Protein AF-A0AAD6L552-F1 (afdb_monomer_lite)

Secondary structure (DSSP, 8-state):
-----S---EEEEEEE-SSTT-EEEEEEEGGG---BS--HHHHHHHHHTTTTT--SS--B--S------TTS---

InterPro domains:
  IPR007462 Protein CONTINUOUS VASCULAR RING 1-like [PTHR31876] (2-62)

pLDDT: mean 82.23, std 17.82, range [40.03, 97.12]

Sequence (75 aa):
MQNYSGDEELCCVYVPTNHLYIGDIFLVNTKDVIRPNLSVREGIEIVVSGGMSMPQVLSTLDSSISVDRSRSERS

Structure (mmCIF, N/CA/C/O backbone):
data_AF-A0AAD6L552-F1
#
_entry.id   AF-A0AAD6L552-F1
#
loop_
_atom_site.group_PDB
_atom_site.id
_atom_site.type_symbol
_atom_site.label_atom_id
_atom_site.label_alt_id
_atom_site.label_comp_id
_atom_site.label_asym_id
_atom_site.label_entity_id
_atom_site.label_seq_id
_atom_site.pdbx_PDB_ins_code
_atom_site.Cartn_x
_atom_site.Cartn_y
_atom_site.Cartn_z
_atom_site.occupancy
_atom_site.B_iso_or_equiv
_atom_site.auth_seq_id
_atom_site.auth_comp_id
_atom_site.auth_asym_id
_atom_site.auth_atom_id
_atom_site.pdbx_PDB_model_num
ATOM 1 N N . MET A 1 1 ? -27.221 -15.735 15.564 1.00 40.03 1 MET A N 1
ATOM 2 C CA . MET A 1 1 ? -27.579 -14.351 15.934 1.00 40.03 1 MET A CA 1
ATOM 3 C C . MET A 1 1 ? -26.718 -13.425 15.097 1.00 40.03 1 MET A C 1
ATOM 5 O O . MET A 1 1 ? -25.521 -13.376 15.334 1.00 40.03 1 MET A O 1
ATOM 9 N N . GLN A 1 2 ? -27.282 -12.776 14.078 1.00 51.47 2 GLN A N 1
ATOM 10 C CA . GLN A 1 2 ? -26.609 -11.652 13.428 1.00 51.47 2 GLN A CA 1
ATOM 11 C C . GLN A 1 2 ? -26.907 -10.421 14.283 1.00 51.47 2 GLN A C 1
ATOM 13 O O . GLN A 1 2 ? -28.051 -9.977 14.349 1.00 51.47 2 GLN A O 1
ATOM 18 N N . ASN A 1 3 ? -25.903 -9.935 15.011 1.00 56.00 3 ASN A N 1
ATOM 19 C CA . ASN A 1 3 ? -25.977 -8.609 15.608 1.00 56.00 3 ASN A CA 1
ATOM 20 C C . ASN A 1 3 ? -25.947 -7.614 14.449 1.00 56.00 3 ASN A C 1
ATOM 22 O O . ASN A 1 3 ? -24.926 -7.498 13.779 1.00 56.00 3 ASN A O 1
ATOM 26 N N . TYR A 1 4 ? -27.052 -6.912 14.209 1.00 58.34 4 TYR A N 1
ATOM 27 C CA . TYR A 1 4 ? -27.048 -5.709 13.384 1.00 58.34 4 TYR A CA 1
ATOM 28 C C . TYR A 1 4 ? -26.354 -4.597 14.181 1.00 58.34 4 TYR A C 1
ATOM 30 O O . TYR A 1 4 ? -26.994 -3.722 14.760 1.00 58.34 4 TYR A O 1
ATOM 38 N N . SER A 1 5 ? -25.029 -4.676 14.289 1.00 62.16 5 SER A N 1
ATOM 39 C CA . SER A 1 5 ? -24.209 -3.488 14.511 1.00 62.16 5 SER A CA 1
ATOM 40 C C . SER A 1 5 ? -24.508 -2.530 13.358 1.00 62.16 5 SER A C 1
ATOM 42 O O . SER A 1 5 ? -24.555 -2.981 12.217 1.00 62.16 5 SER A O 1
ATOM 44 N N . GLY A 1 6 ? -24.810 -1.262 13.658 1.00 70.62 6 GLY A N 1
ATOM 45 C CA . GLY A 1 6 ? -25.181 -0.257 12.651 1.00 70.62 6 GLY A CA 1
ATOM 46 C C . GLY A 1 6 ? -24.176 -0.141 11.498 1.00 70.62 6 GLY A C 1
ATOM 47 O O . GLY A 1 6 ? -23.093 -0.714 11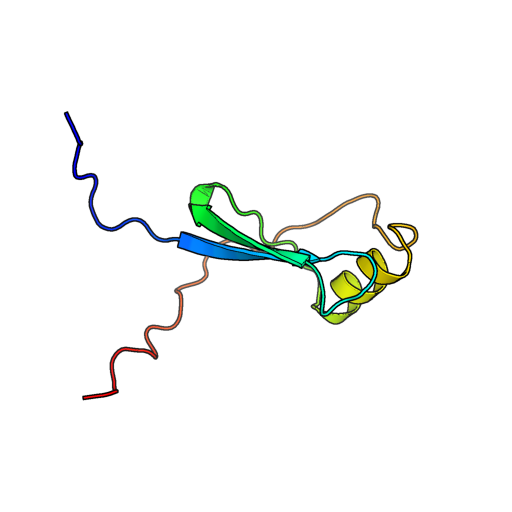.583 1.00 70.62 6 GLY A O 1
ATOM 48 N N . ASP A 1 7 ? -24.551 0.593 10.444 1.00 78.94 7 ASP A N 1
ATOM 49 C CA . ASP A 1 7 ? -23.801 0.705 9.182 1.00 78.94 7 ASP A CA 1
ATOM 50 C C . ASP A 1 7 ? -22.275 0.688 9.374 1.00 78.94 7 ASP A C 1
ATOM 52 O O . ASP A 1 7 ? -21.691 1.544 10.045 1.00 78.94 7 ASP A O 1
ATOM 56 N N . GLU A 1 8 ? -21.636 -0.327 8.793 1.00 85.62 8 GLU A N 1
ATOM 57 C CA . GLU A 1 8 ? -20.194 -0.530 8.852 1.00 85.62 8 GLU A CA 1
ATOM 58 C C . GLU A 1 8 ? -19.531 0.180 7.673 1.00 85.62 8 GLU A C 1
ATOM 60 O O . GLU A 1 8 ? -19.838 -0.081 6.508 1.00 85.62 8 GLU A O 1
ATOM 65 N N . GLU A 1 9 ? -18.608 1.090 7.971 1.00 89.44 9 GLU A N 1
ATOM 66 C CA . GLU A 1 9 ? -17.830 1.760 6.940 1.00 89.44 9 GLU A CA 1
ATOM 67 C C . GLU A 1 9 ? -16.704 0.836 6.459 1.00 89.44 9 GLU A C 1
ATOM 69 O O . GLU A 1 9 ? -15.850 0.396 7.235 1.00 89.44 9 GLU A O 1
ATOM 74 N N . LEU A 1 10 ? -16.707 0.542 5.159 1.00 93.62 10 LEU A N 1
ATOM 75 C CA . LEU A 1 10 ? -15.724 -0.323 4.515 1.00 93.62 10 LEU A CA 1
ATOM 76 C C . LEU A 1 10 ? -14.833 0.484 3.567 1.00 93.62 10 LEU A C 1
ATOM 78 O O . LEU A 1 10 ? -15.294 1.358 2.833 1.00 93.62 10 LEU A O 1
ATOM 82 N N . CYS A 1 11 ? -13.550 0.142 3.544 1.00 94.19 11 CYS A N 1
ATOM 83 C CA . CYS A 1 11 ? -12.568 0.630 2.589 1.00 94.19 11 CYS A CA 1
ATOM 84 C C . CYS A 1 11 ? -12.362 -0.402 1.475 1.00 94.19 11 CYS A C 1
ATOM 86 O O . CYS A 1 11 ? -12.180 -1.590 1.745 1.00 94.19 11 CYS A O 1
ATOM 88 N N . CYS A 1 12 ? -12.343 0.059 0.224 1.00 95.62 12 CYS A N 1
ATOM 89 C CA . CYS A 1 12 ? -11.918 -0.745 -0.916 1.00 95.62 12 CYS A CA 1
ATOM 90 C C . CYS A 1 12 ? -10.388 -0.717 -1.005 1.00 95.62 12 CYS A C 1
ATOM 92 O O . CYS A 1 12 ? -9.802 0.301 -1.376 1.00 95.62 12 CYS A O 1
ATOM 94 N N . VAL A 1 13 ? -9.745 -1.831 -0.669 1.00 95.06 13 VAL A N 1
ATOM 95 C CA . VAL A 1 13 ? -8.288 -1.985 -0.691 1.00 95.06 13 VAL A CA 1
ATOM 96 C C . VAL A 1 13 ? -7.895 -2.800 -1.915 1.00 95.06 13 VAL A C 1
ATOM 98 O O . VAL A 1 13 ? -8.322 -3.942 -2.075 1.00 95.06 13 VAL A O 1
ATOM 101 N N . TYR A 1 14 ? -7.072 -2.209 -2.775 1.00 94.25 14 TYR A N 1
ATOM 102 C CA . TYR A 1 14 ? -6.461 -2.903 -3.902 1.00 94.25 14 TYR A CA 1
ATOM 103 C C . TYR A 1 14 ? -5.105 -3.479 -3.486 1.00 94.25 14 TYR A C 1
ATOM 105 O O . TYR A 1 14 ? -4.246 -2.742 -2.997 1.00 94.25 14 TYR A O 1
ATOM 113 N N . VAL A 1 15 ? -4.914 -4.782 -3.690 1.00 94.06 15 VAL A N 1
ATOM 114 C CA . VAL A 1 15 ? -3.655 -5.491 -3.442 1.00 94.06 15 VAL A CA 1
ATOM 115 C C . VAL A 1 15 ? -3.029 -5.822 -4.798 1.00 94.06 15 VAL A C 1
ATOM 117 O O . VAL A 1 15 ? -3.485 -6.749 -5.471 1.00 94.06 15 VAL A O 1
ATOM 120 N N . PRO A 1 16 ? -2.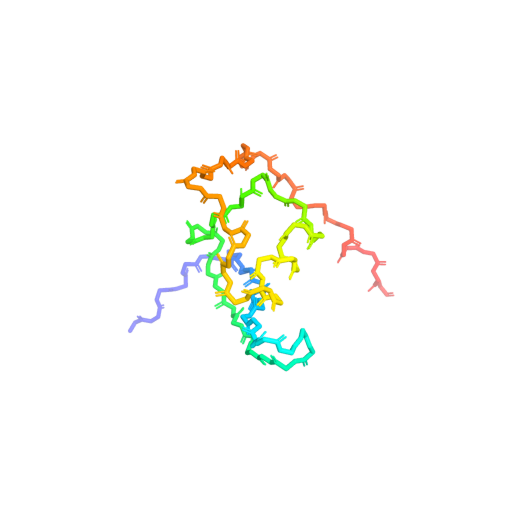018 -5.057 -5.243 1.00 93.19 16 PRO A N 1
ATOM 121 C CA . PRO A 1 16 ? -1.435 -5.241 -6.561 1.00 93.19 16 PRO A CA 1
ATOM 122 C C . PRO A 1 16 ? -0.500 -6.452 -6.603 1.00 93.19 16 PRO A C 1
ATOM 124 O O . PRO A 1 16 ? 0.120 -6.830 -5.608 1.00 93.19 16 PRO A O 1
ATOM 127 N N . THR A 1 17 ? -0.316 -6.999 -7.800 1.00 90.25 17 THR A N 1
ATOM 128 C CA . THR A 1 17 ? 0.896 -7.757 -8.145 1.00 90.25 17 THR A CA 1
ATOM 129 C C . THR A 1 17 ? 2.006 -6.793 -8.594 1.00 90.25 17 THR A C 1
ATOM 131 O O . THR A 1 17 ? 1.839 -5.576 -8.564 1.00 90.25 17 THR A O 1
ATOM 134 N N . ASN A 1 18 ? 3.142 -7.301 -9.086 1.00 85.81 18 ASN A N 1
ATOM 135 C CA . ASN A 1 18 ? 4.152 -6.447 -9.730 1.00 85.81 18 ASN A CA 1
ATOM 136 C C . ASN A 1 18 ? 3.601 -5.713 -10.987 1.00 85.81 18 ASN A C 1
ATOM 138 O O . ASN A 1 18 ? 4.125 -4.673 -11.377 1.00 85.81 18 ASN A O 1
ATOM 142 N N . HIS A 1 19 ? 2.499 -6.193 -11.582 1.00 88.06 19 HIS A N 1
ATOM 143 C CA . HIS A 1 19 ? 1.796 -5.533 -12.685 1.00 88.06 19 HIS A CA 1
ATOM 144 C C . HIS A 1 19 ? 0.605 -4.731 -12.145 1.00 88.06 19 HIS A C 1
ATOM 146 O O . HIS A 1 19 ? -0.413 -5.308 -11.779 1.00 88.06 19 HIS A O 1
ATOM 152 N N . LEU A 1 20 ? 0.699 -3.398 -12.146 1.00 84.38 20 LEU A N 1
ATOM 153 C CA . LEU A 1 20 ? -0.228 -2.485 -11.447 1.00 84.38 20 LEU A CA 1
ATOM 154 C C . LEU A 1 20 ? -1.725 -2.634 -11.772 1.00 84.38 20 LEU A C 1
ATOM 156 O O . LEU A 1 20 ? -2.546 -2.147 -11.002 1.00 84.38 20 LEU A O 1
ATOM 160 N N . TYR A 1 21 ? -2.090 -3.291 -12.872 1.00 87.75 21 TYR A N 1
ATOM 161 C CA . TYR A 1 21 ? -3.484 -3.512 -13.285 1.00 87.75 21 TYR A CA 1
ATOM 162 C C . TYR A 1 21 ? -4.030 -4.897 -12.931 1.00 87.75 21 TYR A C 1
ATOM 164 O O . TYR A 1 21 ? -5.193 -5.186 -13.202 1.00 87.75 21 TYR A O 1
ATOM 172 N N . ILE A 1 22 ? -3.186 -5.766 -12.382 1.00 94.12 22 ILE A N 1
ATOM 173 C CA . ILE A 1 22 ? -3.524 -7.138 -12.027 1.00 94.12 22 ILE A CA 1
ATOM 174 C C . ILE A 1 22 ? -3.298 -7.285 -10.529 1.00 94.12 22 ILE A C 1
ATOM 176 O O . ILE A 1 22 ? -2.184 -7.093 -10.034 1.00 94.12 22 ILE A O 1
ATOM 180 N N . GLY A 1 23 ? -4.358 -7.650 -9.822 1.00 94.38 23 GLY A N 1
ATOM 181 C CA . GLY A 1 23 ? -4.359 -7.809 -8.381 1.00 94.38 23 GLY A CA 1
ATOM 182 C C . GLY A 1 23 ? -5.759 -8.100 -7.867 1.00 94.38 23 GLY A C 1
ATOM 183 O O . GLY A 1 23 ? -6.705 -8.241 -8.646 1.00 94.38 23 GLY A O 1
ATOM 184 N N . ASP A 1 24 ? -5.871 -8.152 -6.551 1.00 96.06 24 ASP A N 1
ATOM 185 C CA . ASP A 1 24 ? -7.111 -8.461 -5.856 1.00 96.06 24 ASP A CA 1
ATOM 186 C C . ASP A 1 24 ? -7.725 -7.197 -5.249 1.00 96.06 24 ASP A C 1
ATOM 188 O O . ASP A 1 24 ? -7.034 -6.225 -4.930 1.00 96.06 24 ASP A O 1
ATOM 192 N N . ILE A 1 25 ? -9.044 -7.212 -5.072 1.00 96.25 25 ILE A N 1
ATOM 193 C CA . ILE A 1 25 ? -9.789 -6.144 -4.404 1.00 96.25 25 ILE A CA 1
ATOM 194 C C . ILE A 1 25 ? -10.463 -6.729 -3.168 1.00 96.25 25 ILE A C 1
ATOM 196 O O . ILE A 1 25 ? -11.214 -7.699 -3.263 1.00 96.25 25 ILE A O 1
ATOM 200 N N . PHE A 1 26 ? -10.236 -6.096 -2.020 1.00 97.12 26 PHE A N 1
ATOM 201 C CA . PHE A 1 26 ? -10.842 -6.457 -0.743 1.00 97.12 26 PHE A CA 1
ATOM 202 C C . PHE A 1 26 ? -11.698 -5.312 -0.200 1.00 97.12 26 PHE A C 1
ATOM 204 O O . PHE A 1 26 ? -11.364 -4.137 -0.362 1.00 97.12 26 PHE A O 1
ATOM 211 N N . LEU A 1 27 ? -12.787 -5.661 0.485 1.00 95.88 27 LEU A N 1
ATOM 212 C CA . LEU A 1 27 ? -13.535 -4.738 1.337 1.00 95.88 27 LEU A CA 1
ATOM 213 C C . LEU A 1 27 ? -13.133 -5.007 2.785 1.00 95.88 27 LEU A C 1
ATOM 215 O O . LEU A 1 27 ? -13.299 -6.123 3.272 1.00 95.88 27 LEU A O 1
ATOM 219 N N . VAL A 1 28 ? -12.576 -3.998 3.448 1.00 94.81 28 VAL A N 1
ATOM 220 C CA . VAL A 1 28 ? -12.003 -4.118 4.797 1.00 94.81 28 VAL A CA 1
ATOM 221 C C . VAL A 1 28 ? -12.613 -3.050 5.695 1.00 94.81 28 VAL A C 1
ATOM 223 O O . VAL A 1 28 ? -12.846 -1.934 5.232 1.00 94.81 28 VAL A O 1
ATOM 226 N N . ASN A 1 29 ? -12.864 -3.362 6.967 1.00 92.94 29 ASN A N 1
ATOM 227 C CA . ASN A 1 29 ? -13.330 -2.366 7.930 1.00 92.94 29 ASN A CA 1
ATOM 228 C C . ASN A 1 29 ? -12.334 -1.198 8.008 1.00 92.94 29 ASN A C 1
ATOM 230 O O . ASN A 1 29 ? -11.125 -1.411 8.111 1.00 92.94 29 ASN A O 1
ATOM 234 N N . THR A 1 30 ? -12.825 0.042 7.973 1.00 90.94 30 THR A N 1
ATOM 235 C CA . THR A 1 30 ? -11.964 1.235 8.040 1.00 90.94 30 THR A CA 1
ATOM 236 C C . THR A 1 30 ? -11.101 1.300 9.301 1.00 90.94 30 THR A C 1
ATOM 238 O O . THR A 1 30 ? -10.012 1.865 9.248 1.00 90.94 30 THR A O 1
ATOM 241 N N . LYS A 1 31 ? -11.534 0.686 10.408 1.00 91.19 31 LYS A N 1
ATOM 242 C CA . LYS A 1 31 ? -10.785 0.593 11.675 1.00 91.19 31 LYS A CA 1
ATOM 243 C C . LYS A 1 31 ? -9.516 -0.254 11.563 1.00 91.19 31 LYS A C 1
ATOM 245 O O . LYS A 1 31 ? -8.594 -0.042 12.344 1.00 91.19 31 LYS A O 1
ATOM 250 N N . ASP A 1 32 ? -9.464 -1.165 10.594 1.00 91.81 32 ASP A N 1
ATOM 251 C CA . ASP A 1 32 ? -8.3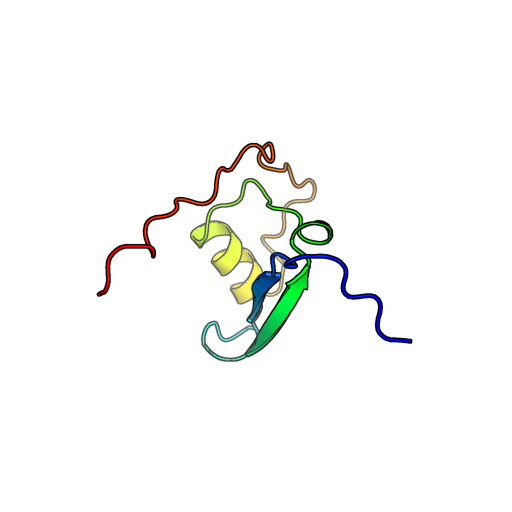21 -2.054 10.362 1.00 91.81 32 ASP A CA 1
ATOM 252 C C . ASP A 1 32 ? -7.357 -1.501 9.292 1.00 91.81 32 ASP A C 1
ATOM 254 O O . ASP A 1 32 ? -6.344 -2.125 8.973 1.00 91.81 32 ASP A O 1
ATOM 258 N N . VAL A 1 33 ? -7.648 -0.324 8.721 1.00 92.00 33 VAL A N 1
ATOM 259 C CA . VAL A 1 33 ? -6.854 0.290 7.648 1.00 92.00 33 VAL A CA 1
ATOM 260 C C . VAL A 1 33 ? -5.971 1.408 8.192 1.00 92.00 33 VAL A C 1
ATOM 262 O O . VAL A 1 33 ? -6.451 2.424 8.690 1.00 92.00 33 VAL A O 1
ATOM 265 N N . ILE A 1 34 ? -4.659 1.274 7.995 1.00 92.25 34 ILE A N 1
ATOM 266 C CA . ILE A 1 34 ? -3.684 2.332 8.278 1.00 92.25 34 ILE A CA 1
ATOM 267 C C . ILE A 1 34 ? -3.435 3.137 6.999 1.00 92.25 34 ILE A C 1
ATOM 269 O O . ILE A 1 34 ? -3.111 2.570 5.957 1.00 92.25 34 ILE A O 1
ATOM 273 N N . ARG A 1 35 ? -3.554 4.468 7.074 1.00 90.06 35 ARG A N 1
ATOM 274 C CA . ARG A 1 35 ? -3.277 5.382 5.954 1.00 90.06 35 ARG A CA 1
ATOM 275 C C . ARG A 1 35 ? -1.854 5.935 6.066 1.00 90.06 35 ARG A C 1
ATOM 277 O O . ARG A 1 35 ? -1.637 6.856 6.859 1.00 90.06 35 ARG A O 1
ATOM 284 N N . PRO A 1 36 ? -0.874 5.394 5.321 1.00 92.38 36 PRO A N 1
ATOM 285 C CA . PRO A 1 36 ? 0.476 5.928 5.356 1.00 92.38 36 PRO A CA 1
ATOM 286 C C . PRO A 1 36 ? 0.505 7.330 4.743 1.00 92.38 36 PRO A C 1
ATOM 288 O O . PRO A 1 36 ? -0.257 7.644 3.829 1.00 92.38 36 PRO A O 1
ATOM 291 N N . ASN A 1 37 ? 1.423 8.163 5.217 1.00 94.19 37 ASN A N 1
ATOM 292 C CA . ASN A 1 37 ? 1.783 9.420 4.576 1.00 94.19 37 ASN A CA 1
ATOM 293 C C . ASN A 1 37 ? 2.704 9.136 3.377 1.00 94.19 37 ASN A C 1
ATOM 295 O O . ASN A 1 37 ? 3.890 9.455 3.392 1.00 94.19 37 ASN A O 1
ATOM 299 N N . LEU A 1 38 ? 2.152 8.443 2.381 1.00 94.44 38 LEU A N 1
ATOM 300 C CA . LEU A 1 38 ? 2.797 8.121 1.114 1.00 94.44 38 LEU A CA 1
ATOM 301 C C . LEU A 1 38 ? 1.893 8.571 -0.027 1.00 94.44 38 LEU A C 1
ATOM 303 O O . LEU A 1 38 ? 0.681 8.342 -0.019 1.00 94.44 38 LEU A O 1
ATOM 307 N N . SER A 1 39 ? 2.495 9.182 -1.036 1.00 94.31 39 SER A N 1
ATOM 308 C CA . SER A 1 39 ? 1.823 9.471 -2.293 1.00 94.31 39 SER A CA 1
ATOM 309 C C . SER A 1 39 ? 1.560 8.186 -3.083 1.00 94.31 39 SER A C 1
ATOM 311 O O . SER A 1 39 ? 2.261 7.180 -2.959 1.00 94.31 39 SER A O 1
ATOM 313 N N . VAL A 1 40 ? 0.575 8.243 -3.983 1.00 93.25 40 VAL A N 1
ATOM 314 C CA . VAL A 1 40 ? 0.289 7.145 -4.923 1.00 93.25 40 VAL A CA 1
ATOM 315 C C . VAL A 1 40 ? 1.526 6.788 -5.752 1.00 93.25 40 VAL A C 1
ATOM 317 O O . VAL A 1 40 ? 1.778 5.615 -6.008 1.00 93.25 40 VAL A O 1
ATOM 320 N N . ARG A 1 41 ? 2.324 7.791 -6.140 1.00 95.38 41 ARG A N 1
ATOM 321 C CA . ARG A 1 41 ? 3.561 7.584 -6.896 1.00 95.38 41 ARG A CA 1
ATOM 322 C C . ARG A 1 41 ? 4.568 6.746 -6.107 1.00 95.38 41 ARG A C 1
ATOM 324 O O . ARG A 1 41 ? 5.080 5.774 -6.650 1.00 95.38 41 ARG A O 1
ATOM 331 N N . GLU A 1 42 ? 4.827 7.098 -4.850 1.00 96.00 42 GLU A N 1
ATOM 332 C CA . GLU A 1 42 ? 5.748 6.342 -3.987 1.00 96.00 42 GLU A CA 1
ATOM 333 C C . GLU A 1 42 ? 5.250 4.905 -3.781 1.00 96.00 42 GLU A C 1
ATOM 335 O O . GLU A 1 42 ? 6.028 3.959 -3.883 1.00 96.00 42 GLU A O 1
ATOM 340 N N . GLY A 1 43 ? 3.937 4.723 -3.589 1.00 94.38 43 GLY A N 1
ATOM 341 C CA . GLY A 1 43 ? 3.324 3.395 -3.514 1.00 94.38 43 GLY A CA 1
ATOM 342 C C . GLY A 1 43 ? 3.551 2.557 -4.779 1.00 94.38 43 GLY A C 1
ATOM 343 O O . GLY A 1 43 ? 3.909 1.383 -4.689 1.00 94.38 43 GLY A O 1
ATOM 344 N N . ILE A 1 44 ? 3.410 3.162 -5.963 1.00 94.50 44 ILE A N 1
ATOM 345 C CA . ILE A 1 44 ? 3.695 2.500 -7.244 1.00 94.50 44 ILE A CA 1
ATOM 346 C C . ILE A 1 44 ? 5.174 2.103 -7.345 1.00 94.50 44 ILE A C 1
ATOM 348 O O . ILE A 1 44 ? 5.478 0.977 -7.740 1.00 94.50 44 ILE A O 1
ATOM 352 N N . GLU A 1 45 ? 6.093 2.996 -6.975 1.00 95.50 45 GLU A N 1
ATOM 353 C CA . GLU A 1 45 ? 7.535 2.725 -7.007 1.00 95.50 45 GLU A CA 1
ATOM 354 C C . GLU A 1 45 ? 7.910 1.545 -6.091 1.00 95.50 45 GLU A C 1
ATOM 356 O O . GLU A 1 45 ? 8.704 0.687 -6.487 1.00 95.50 45 GLU A O 1
ATOM 361 N N . ILE A 1 46 ? 7.296 1.434 -4.907 1.00 95.38 46 ILE A N 1
ATOM 362 C CA . ILE A 1 46 ? 7.474 0.283 -4.005 1.00 95.38 46 ILE A CA 1
ATOM 363 C C . ILE A 1 46 ? 7.034 -1.021 -4.686 1.00 95.38 46 ILE A C 1
ATOM 365 O O . ILE A 1 46 ? 7.788 -1.993 -4.693 1.00 95.38 46 ILE A O 1
ATOM 369 N N . VAL A 1 47 ? 5.845 -1.050 -5.290 1.00 93.62 47 VAL A N 1
ATOM 370 C CA . VAL A 1 47 ? 5.281 -2.268 -5.898 1.00 93.62 47 VAL A CA 1
ATOM 371 C C . VAL A 1 47 ? 6.092 -2.725 -7.113 1.00 93.62 47 VAL A C 1
ATOM 373 O O . VAL A 1 47 ? 6.481 -3.892 -7.199 1.00 93.62 47 VAL A O 1
ATOM 376 N N . VAL A 1 48 ? 6.388 -1.807 -8.037 1.00 93.00 48 VAL A N 1
ATOM 377 C CA . VAL A 1 48 ? 7.105 -2.121 -9.285 1.00 93.00 48 VAL A CA 1
ATOM 378 C C . VAL A 1 48 ? 8.547 -2.546 -9.001 1.00 93.00 48 VAL A C 1
ATOM 380 O O . VAL A 1 48 ? 9.065 -3.449 -9.656 1.00 93.00 48 VAL A O 1
ATOM 383 N N . SER A 1 49 ? 9.179 -1.962 -7.977 1.00 93.62 49 SER A N 1
ATOM 384 C CA . SER A 1 49 ? 10.523 -2.354 -7.534 1.00 93.62 49 SER A CA 1
ATOM 385 C C . SER A 1 49 ? 10.566 -3.665 -6.735 1.00 93.62 49 SER A C 1
ATOM 387 O O . SER A 1 49 ? 11.639 -4.061 -6.284 1.00 93.62 49 SER A O 1
ATOM 389 N N . GLY A 1 50 ? 9.428 -4.340 -6.525 1.00 91.31 50 GLY A N 1
ATOM 390 C CA . GLY A 1 50 ? 9.359 -5.554 -5.706 1.00 91.31 50 GLY A CA 1
ATOM 391 C C . GLY A 1 50 ? 9.680 -5.307 -4.227 1.00 91.31 50 GLY A C 1
ATOM 392 O O . GLY A 1 50 ? 10.158 -6.210 -3.546 1.00 91.31 50 GLY A O 1
ATOM 393 N N . GLY A 1 51 ? 9.452 -4.086 -3.738 1.00 93.38 51 GLY A N 1
ATOM 394 C CA . GLY A 1 51 ? 9.702 -3.683 -2.354 1.00 93.38 51 GLY A CA 1
ATOM 395 C C . GLY A 1 51 ? 11.063 -3.032 -2.102 1.00 93.38 51 GLY A C 1
ATOM 396 O O . GLY A 1 51 ? 11.313 -2.602 -0.980 1.00 93.38 51 GLY A O 1
ATOM 397 N N . MET A 1 52 ? 11.936 -2.897 -3.107 1.00 94.75 52 MET A N 1
ATOM 398 C CA . MET A 1 52 ? 13.261 -2.280 -2.920 1.00 94.75 52 MET A CA 1
ATOM 399 C C . MET A 1 52 ? 13.185 -0.806 -2.498 1.00 94.75 52 MET A C 1
ATOM 401 O O . MET A 1 52 ? 14.041 -0.343 -1.748 1.00 94.75 52 MET A O 1
ATOM 405 N N . S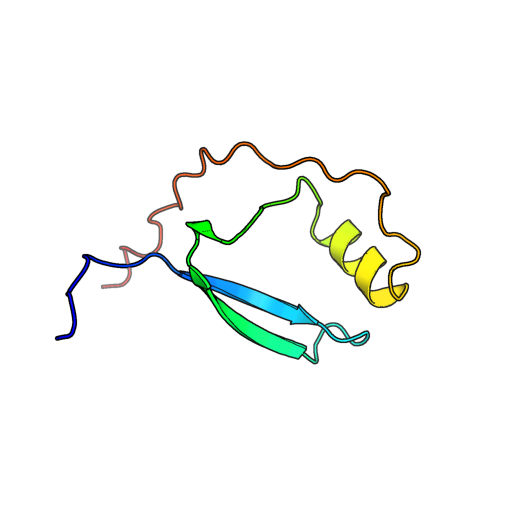ER A 1 53 ? 12.152 -0.080 -2.936 1.00 95.75 53 SER A N 1
ATOM 406 C CA . SER A 1 53 ? 11.912 1.315 -2.534 1.00 95.75 53 SER A CA 1
ATOM 407 C C . SER A 1 53 ? 11.164 1.455 -1.199 1.00 95.75 53 SER A C 1
ATOM 409 O O . SER A 1 53 ? 10.758 2.560 -0.845 1.00 95.75 53 SER A O 1
ATOM 411 N N . MET A 1 54 ? 10.936 0.361 -0.460 1.00 95.81 54 MET A N 1
ATOM 412 C CA . MET A 1 54 ? 10.178 0.398 0.791 1.00 95.81 54 MET A CA 1
ATOM 413 C C . MET A 1 54 ? 10.951 1.156 1.884 1.00 95.81 54 MET A C 1
ATOM 415 O O . MET A 1 54 ? 12.071 0.764 2.236 1.00 95.81 54 MET A O 1
ATOM 419 N N . PRO A 1 55 ? 10.372 2.220 2.469 1.00 94.50 55 PRO A N 1
ATOM 420 C CA . PRO A 1 55 ? 11.009 2.921 3.571 1.00 94.50 55 PRO A CA 1
ATOM 421 C C . PRO A 1 55 ? 11.057 2.034 4.819 1.00 94.50 55 PRO A C 1
ATOM 423 O O . PRO A 1 55 ? 10.144 1.262 5.100 1.00 94.50 55 PRO A O 1
ATOM 426 N N . GLN A 1 56 ? 12.120 2.185 5.610 1.00 93.88 56 GLN A N 1
ATOM 427 C CA . GLN A 1 56 ? 12.285 1.450 6.872 1.00 93.88 56 GLN A CA 1
ATOM 428 C C . GLN A 1 56 ? 11.322 1.930 7.969 1.00 93.88 56 GLN A C 1
ATOM 430 O O . GLN A 1 56 ? 11.044 1.201 8.917 1.00 93.88 56 GLN A O 1
ATOM 435 N N . VAL A 1 57 ? 10.821 3.162 7.846 1.00 92.94 57 VAL A N 1
ATOM 436 C CA . VAL A 1 57 ? 9.876 3.775 8.782 1.00 92.94 57 VAL A CA 1
ATOM 437 C C . VAL A 1 57 ? 8.729 4.382 7.984 1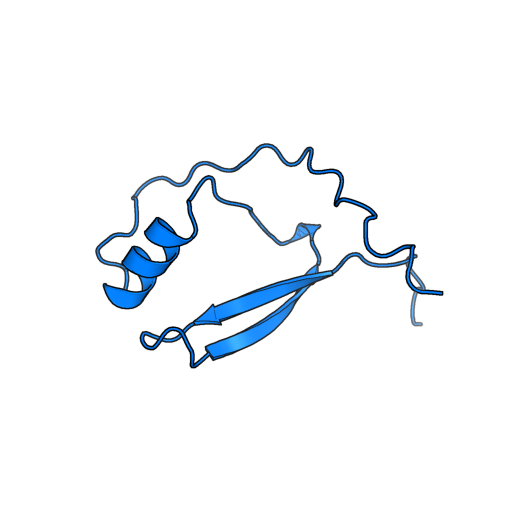.00 92.94 57 VAL A C 1
ATOM 439 O O . VAL A 1 57 ? 8.955 5.181 7.077 1.00 92.94 57 VAL A O 1
ATOM 442 N N . LEU A 1 58 ? 7.500 4.015 8.343 1.00 90.69 58 LEU A N 1
ATOM 443 C CA . LEU A 1 58 ? 6.277 4.584 7.788 1.00 90.69 58 LEU A CA 1
ATOM 444 C C . LEU A 1 58 ? 5.663 5.551 8.799 1.00 90.69 58 LEU A C 1
ATOM 446 O O . LEU A 1 58 ? 5.508 5.215 9.971 1.00 90.69 58 LEU A O 1
ATOM 450 N N . SER A 1 59 ? 5.295 6.743 8.335 1.00 92.38 59 SER A N 1
ATOM 451 C CA . SER A 1 59 ? 4.452 7.667 9.096 1.00 92.38 59 SER A CA 1
ATOM 452 C C . SER A 1 59 ? 3.012 7.566 8.603 1.00 92.38 59 SER A C 1
ATOM 454 O O . SER A 1 59 ? 2.770 7.170 7.462 1.00 92.38 59 SER A O 1
ATOM 456 N N . THR A 1 60 ? 2.049 7.890 9.460 1.00 91.25 60 THR A N 1
ATOM 457 C CA . THR A 1 60 ? 0.618 7.818 9.146 1.00 91.25 60 THR A CA 1
ATOM 458 C C . THR A 1 60 ? 0.027 9.213 9.058 1.00 91.25 60 THR A C 1
ATOM 460 O O . THR A 1 60 ? 0.452 10.117 9.775 1.00 91.25 60 THR A O 1
ATOM 463 N N . LEU A 1 61 ? -0.970 9.387 8.196 1.00 83.44 61 LEU A N 1
ATOM 464 C CA . LEU A 1 61 ? -1.792 10.592 8.216 1.00 83.44 61 LEU A CA 1
ATOM 465 C C . LEU A 1 61 ? -2.690 10.553 9.459 1.00 83.44 61 LEU A C 1
ATOM 467 O O . LEU A 1 61 ? -3.276 9.511 9.767 1.00 83.44 61 LEU A O 1
ATOM 471 N N . ASP A 1 62 ? -2.802 11.675 10.171 1.00 69.88 62 ASP A N 1
ATOM 472 C CA . ASP A 1 62 ? -3.738 11.788 11.290 1.00 69.88 62 ASP A CA 1
ATOM 473 C C . ASP A 1 62 ? -5.170 11.572 10.780 1.00 69.88 62 ASP A C 1
ATOM 475 O O . ASP A 1 62 ? -5.596 12.157 9.783 1.00 69.88 62 ASP A O 1
ATOM 479 N N . SER A 1 63 ? -5.911 10.678 11.435 1.00 58.62 63 SER A N 1
ATOM 480 C CA . SER A 1 63 ? -7.142 10.070 10.900 1.00 58.62 63 SER A CA 1
ATOM 481 C C . SER A 1 63 ? -8.392 10.968 10.963 1.00 58.62 63 SER A C 1
ATOM 483 O O . SER A 1 63 ? -9.510 10.466 11.003 1.00 58.62 63 SER A O 1
ATOM 485 N N . SER A 1 64 ? -8.254 12.296 10.934 1.00 54.09 64 SER A N 1
ATOM 486 C CA . SER A 1 64 ? -9.384 13.245 10.994 1.00 54.09 64 SER A CA 1
ATOM 487 C C . SER A 1 64 ? -10.112 13.447 9.654 1.00 54.09 64 SER A C 1
ATOM 489 O O . SER A 1 64 ? -10.738 14.484 9.419 1.00 54.09 64 SER A O 1
ATOM 491 N N . ILE A 1 65 ? -10.059 12.461 8.755 1.00 56.47 65 ILE A N 1
ATOM 492 C CA . ILE A 1 65 ? -10.681 12.562 7.435 1.00 56.47 65 ILE A CA 1
ATOM 493 C C . ILE A 1 65 ? -12.185 12.314 7.577 1.00 56.47 65 ILE A C 1
ATOM 495 O O . ILE A 1 65 ? -12.659 11.182 7.614 1.00 56.47 65 ILE A O 1
ATOM 499 N N . SER A 1 66 ? -12.933 13.415 7.619 1.00 54.16 66 SER A N 1
ATOM 500 C CA . SER A 1 66 ? -14.322 13.462 7.177 1.00 54.16 66 SER A CA 1
ATOM 501 C C . SER A 1 66 ? -14.354 13.032 5.711 1.00 54.16 66 SER A C 1
ATOM 503 O O . SER A 1 66 ? -13.902 13.756 4.827 1.00 54.16 66 SER A O 1
ATOM 505 N N . VAL A 1 67 ? -14.819 11.809 5.452 1.00 57.12 67 VAL A N 1
ATOM 506 C CA . VAL A 1 67 ? -15.057 11.339 4.087 1.00 57.12 67 VAL A CA 1
ATOM 507 C C . VAL A 1 67 ? -16.106 12.263 3.479 1.00 57.12 67 VAL A C 1
ATOM 509 O O . VAL A 1 67 ? -17.243 12.331 3.948 1.00 57.12 67 VAL A O 1
ATOM 512 N N . ASP A 1 68 ? -15.679 13.035 2.485 1.00 46.72 68 ASP A N 1
ATOM 513 C CA . ASP A 1 68 ? -16.507 13.953 1.719 1.00 46.72 68 ASP A CA 1
ATOM 514 C C . ASP A 1 68 ? -17.804 13.252 1.278 1.00 46.72 68 ASP A C 1
ATOM 516 O O . ASP A 1 68 ? -17.791 12.276 0.525 1.00 46.72 68 ASP A O 1
ATOM 520 N N . ARG A 1 69 ? -18.944 13.744 1.781 1.00 50.38 69 ARG A N 1
ATOM 521 C CA . ARG A 1 69 ? -20.304 13.267 1.475 1.00 50.38 69 ARG A CA 1
ATOM 522 C C . ARG A 1 69 ? -20.749 13.655 0.055 1.00 50.38 69 ARG A C 1
ATOM 524 O O . ARG A 1 69 ? -21.937 13.861 -0.187 1.00 50.38 69 ARG A O 1
ATOM 531 N N . SER A 1 70 ? -19.843 13.735 -0.914 1.00 48.28 70 SER A N 1
ATOM 532 C CA . SER A 1 70 ? -20.159 14.165 -2.284 1.00 48.28 70 SER A CA 1
ATOM 533 C C . SER A 1 70 ? -20.891 13.111 -3.127 1.00 48.28 70 SER A C 1
ATOM 535 O O . SER A 1 70 ? -21.201 13.353 -4.292 1.00 48.28 70 SER A O 1
ATOM 537 N N . ARG A 1 71 ? -21.281 11.967 -2.544 1.00 53.97 71 ARG A N 1
ATOM 538 C CA . ARG A 1 71 ? -22.189 10.996 -3.182 1.00 53.97 71 ARG A CA 1
ATOM 539 C C . ARG A 1 71 ? -23.619 11.034 -2.631 1.00 53.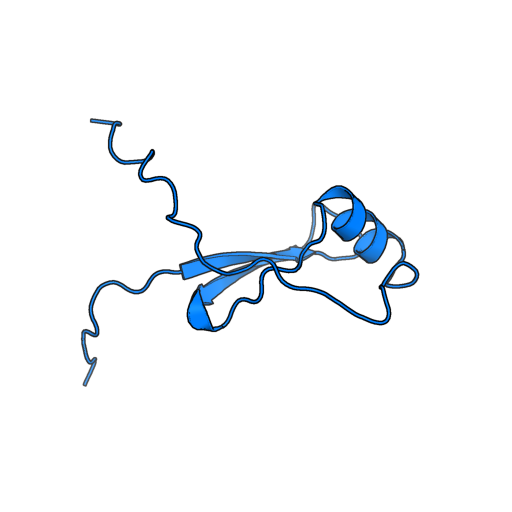97 71 ARG A C 1
ATOM 541 O O . ARG A 1 71 ? -24.292 10.011 -2.606 1.00 53.97 71 ARG A O 1
ATOM 548 N N . SER A 1 72 ? -24.089 12.211 -2.220 1.00 48.88 72 SER A N 1
ATOM 549 C CA . SER A 1 72 ? -25.501 12.454 -1.898 1.00 48.88 72 SER A CA 1
ATOM 550 C C . SER A 1 72 ? -26.169 13.456 -2.850 1.00 48.88 72 SER A C 1
ATOM 552 O O . SER A 1 72 ? -27.063 14.165 -2.423 1.00 48.88 72 SER A O 1
ATOM 554 N N . GLU A 1 73 ? -25.777 13.534 -4.127 1.00 43.62 73 GLU A N 1
ATOM 555 C CA . GLU A 1 73 ? -26.549 14.269 -5.152 1.00 43.62 73 GLU A CA 1
ATOM 556 C C . GLU A 1 73 ? -26.475 13.587 -6.527 1.00 43.62 73 GLU A C 1
ATOM 558 O O . GLU A 1 73 ? -25.979 14.133 -7.510 1.00 43.62 73 GLU A O 1
ATOM 563 N N . ARG A 1 74 ? -26.972 12.352 -6.616 1.00 51.59 74 ARG A N 1
ATOM 564 C CA . ARG A 1 74 ? -27.508 11.835 -7.884 1.00 51.59 74 ARG A CA 1
ATOM 565 C C . ARG A 1 74 ? -28.867 11.207 -7.610 1.00 51.59 74 ARG A C 1
ATOM 567 O O . ARG A 1 74 ? -28.967 9.996 -7.425 1.00 51.59 74 ARG A O 1
ATOM 574 N N . SER A 1 75 ? -29.850 12.098 -7.491 1.00 44.81 75 SER A N 1
ATOM 575 C CA . SER A 1 75 ? -31.272 11.835 -7.730 1.00 44.81 75 SER A CA 1
ATOM 576 C C . SER A 1 75 ? -31.520 11.500 -9.198 1.00 44.81 75 SER A C 1
ATOM 578 O O . SER A 1 75 ? -30.736 11.989 -10.046 1.00 44.81 75 SER A O 1
#

Radius of gyration: 16.0 Å; chains: 1; bounding box: 44×29×29 Å

Foldseek 3Di:
DPPCPDDFDWDWDWDDALPRVDTDTDTHGPVPDFAWPDDPVLVNVCRVVVNPSPDPDTHTDDPPDPPPPVPPPDD

Organism: NCBI:txid889485